Protein AF-A0A7C7KYS1-F1 (afdb_monomer_lite)

Foldseek 3Di:
DPPPPDDDPVNVVVVLVVVLCVVCVPPDALVVLVVVLVVLVVVLVVLVVCVVVVNDPDPPSVVVSVVSVVVSVVSVVVSVVRVVVSVVSVVVVVVVVVVVVVVVVVVVD

Sequence (109 aa):
MSDTNRFTHEQLEAEIDALIEEILEGQPRAAQWREWREALEERLQHLIDMRERGIIEHDDLDEYIRDLEEKVQALREQEIITEFVEQQIRAIIGKVRLEQALGEELEML

Structure (mmCIF, N/CA/C/O backbone):
data_AF-A0A7C7KYS1-F1
#
_entry.id   AF-A0A7C7KYS1-F1
#
loop_
_atom_site.group_PDB
_atom_site.id
_atom_site.type_symbol
_atom_site.label_atom_id
_atom_site.label_alt_id
_atom_site.label_comp_id
_atom_site.label_asym_id
_atom_site.label_entity_id
_atom_site.label_seq_id
_atom_site.pdbx_PDB_ins_code
_atom_site.Cartn_x
_atom_site.Cartn_y
_atom_site.Cartn_z
_atom_site.occupancy
_atom_site.B_iso_or_equiv
_atom_site.auth_seq_id
_atom_site.auth_comp_id
_atom_site.auth_asym_id
_atom_site.auth_atom_id
_atom_site.pdbx_PDB_model_num
ATOM 1 N N . MET A 1 1 ? -21.536 -10.169 40.422 1.00 38.75 1 MET A N 1
ATOM 2 C CA . MET A 1 1 ? -20.642 -10.946 39.546 1.00 38.75 1 MET A CA 1
ATOM 3 C C . MET A 1 1 ? -20.494 -10.118 38.295 1.00 38.75 1 MET A C 1
ATOM 5 O O . MET A 1 1 ? -21.401 -10.116 37.479 1.00 38.75 1 MET A O 1
ATOM 9 N N . SER A 1 2 ? -19.467 -9.275 38.260 1.00 43.12 2 SER A N 1
ATOM 10 C CA . SER A 1 2 ? -19.187 -8.441 37.097 1.00 43.12 2 SER A CA 1
ATOM 11 C C . SER A 1 2 ? -18.363 -9.305 36.161 1.00 43.12 2 SER A C 1
ATOM 13 O O . SER A 1 2 ? -17.211 -9.595 36.477 1.00 43.12 2 SER A O 1
ATOM 15 N N . ASP A 1 3 ? -18.981 -9.791 35.087 1.00 42.66 3 ASP A N 1
ATOM 16 C CA . ASP A 1 3 ? -18.262 -10.446 33.999 1.00 42.66 3 ASP A CA 1
ATOM 17 C C . ASP A 1 3 ? -17.330 -9.403 33.386 1.00 42.66 3 ASP A C 1
ATOM 19 O O . ASP A 1 3 ? -17.727 -8.528 32.618 1.00 42.66 3 ASP A O 1
ATOM 23 N N . THR A 1 4 ? -16.088 -9.433 33.855 1.00 51.88 4 THR A N 1
ATOM 24 C CA . THR A 1 4 ? -15.001 -8.572 33.425 1.00 51.88 4 THR A CA 1
ATOM 25 C C . THR A 1 4 ? -14.783 -8.818 31.941 1.00 51.88 4 THR A C 1
ATOM 27 O O . THR A 1 4 ? -14.289 -9.879 31.558 1.00 51.88 4 THR A O 1
ATOM 30 N N . ASN A 1 5 ? -15.143 -7.849 31.100 1.00 56.69 5 ASN A N 1
ATOM 31 C CA . ASN A 1 5 ? -14.926 -7.908 29.658 1.00 56.69 5 ASN A CA 1
ATOM 32 C C . ASN A 1 5 ? -13.434 -7.677 29.337 1.00 56.69 5 ASN A C 1
ATOM 34 O O . ASN A 1 5 ? -13.048 -6.708 28.690 1.00 56.69 5 ASN A O 1
ATOM 38 N N . ARG A 1 6 ? -12.559 -8.540 29.868 1.00 62.44 6 ARG A N 1
ATOM 39 C CA . ARG A 1 6 ? -11.132 -8.570 29.548 1.00 62.44 6 ARG A CA 1
ATOM 40 C C . ARG A 1 6 ? -10.976 -9.310 28.230 1.00 62.44 6 ARG A C 1
ATOM 42 O O . ARG A 1 6 ? -10.846 -10.531 28.208 1.00 62.44 6 ARG A O 1
ATOM 49 N N . PHE A 1 7 ? -10.977 -8.564 27.135 1.00 66.06 7 PHE A N 1
ATOM 50 C CA . PHE A 1 7 ? -10.506 -9.093 25.864 1.00 66.06 7 PHE A CA 1
ATOM 51 C C . PHE A 1 7 ? -9.086 -9.623 26.030 1.00 66.06 7 PHE A C 1
ATOM 53 O O . PHE A 1 7 ? -8.203 -8.939 26.558 1.00 66.06 7 PHE A O 1
ATOM 60 N N . THR A 1 8 ? -8.860 -10.842 25.559 1.00 81.50 8 THR A N 1
ATOM 61 C CA . THR A 1 8 ? -7.502 -11.345 25.362 1.00 81.50 8 THR A CA 1
ATOM 62 C C . THR A 1 8 ? -6.774 -10.465 24.342 1.00 81.50 8 THR A C 1
ATOM 64 O O . THR A 1 8 ? -7.400 -9.777 23.533 1.00 81.50 8 THR A O 1
ATOM 67 N N . HIS A 1 9 ? -5.440 -10.469 24.376 1.00 78.62 9 HIS A N 1
ATOM 68 C CA . HIS A 1 9 ? -4.640 -9.733 23.393 1.00 78.62 9 HIS A CA 1
ATOM 69 C C . HIS A 1 9 ? -4.997 -10.143 21.954 1.00 78.62 9 HIS A C 1
ATOM 71 O O . HIS A 1 9 ? -5.166 -9.285 21.102 1.00 78.62 9 HIS A O 1
ATOM 77 N N . GLU A 1 10 ? -5.227 -11.435 21.723 1.00 84.88 10 GLU A N 1
ATOM 78 C CA . GLU A 1 10 ? -5.614 -11.981 20.419 1.00 84.88 10 GLU A CA 1
ATOM 79 C C . GLU A 1 10 ? -6.986 -11.480 19.940 1.00 84.88 10 GLU A C 1
ATOM 81 O O . GLU A 1 10 ? -7.133 -11.090 18.787 1.00 84.88 10 GLU A O 1
ATOM 86 N N . GLN A 1 11 ? -7.984 -11.414 20.828 1.00 85.50 11 GLN A N 1
ATOM 87 C CA . GLN A 1 11 ? -9.296 -10.858 20.475 1.00 85.50 11 GLN A CA 1
ATOM 88 C C . GLN A 1 11 ? -9.225 -9.360 20.168 1.00 85.50 11 GLN A C 1
ATOM 90 O O . GLN A 1 11 ? -9.943 -8.885 19.297 1.00 85.50 11 GLN A O 1
ATOM 95 N N . LEU A 1 12 ? -8.356 -8.621 20.866 1.00 82.88 12 LEU A N 1
ATOM 96 C CA . LEU A 1 12 ? -8.142 -7.205 20.579 1.00 82.88 12 LEU A CA 1
ATOM 97 C C . LEU A 1 12 ? -7.527 -6.997 19.196 1.00 82.88 12 LEU A C 1
ATOM 99 O O . LEU A 1 12 ? -7.998 -6.140 18.457 1.00 82.88 12 LEU A O 1
ATOM 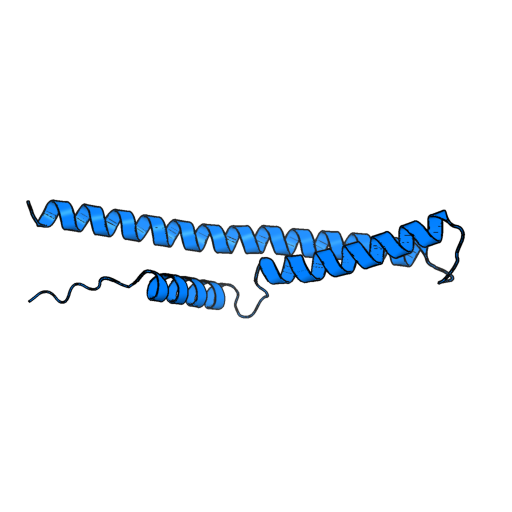103 N N . GLU A 1 13 ? -6.473 -7.741 18.867 1.00 87.12 13 GLU A N 1
ATOM 104 C CA . GLU A 1 13 ? -5.845 -7.633 17.548 1.00 87.12 13 GLU A CA 1
ATOM 105 C C . GLU A 1 13 ? -6.858 -7.964 16.447 1.00 87.12 13 GLU A C 1
ATOM 107 O O . GLU A 1 13 ? -6.958 -7.229 15.471 1.00 87.12 13 GLU A O 1
ATOM 112 N N . ALA A 1 14 ? -7.709 -8.974 16.655 1.00 90.19 14 ALA A N 1
ATOM 113 C CA . ALA A 1 14 ? -8.786 -9.297 15.722 1.00 90.19 14 ALA A CA 1
ATOM 114 C C . ALA A 1 14 ? -9.821 -8.163 15.561 1.00 90.19 14 A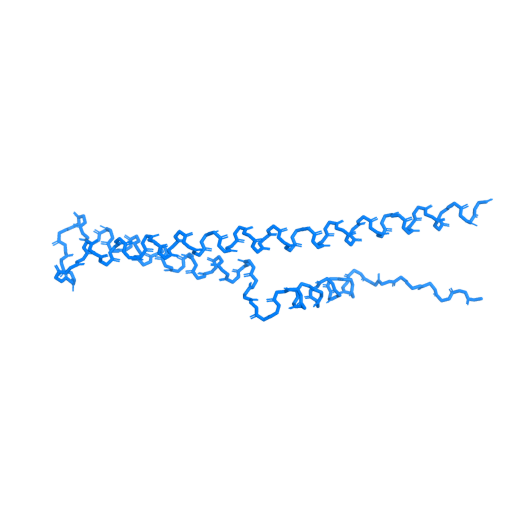LA A C 1
ATOM 116 O O . ALA A 1 14 ? -10.286 -7.914 14.450 1.00 90.19 14 ALA A O 1
ATOM 117 N N . GLU A 1 15 ? -10.187 -7.459 16.638 1.00 89.69 15 GLU A N 1
ATOM 118 C CA . GLU A 1 15 ? -11.087 -6.295 16.569 1.00 89.69 15 GLU A CA 1
ATOM 119 C C . GLU A 1 15 ? -10.440 -5.096 15.870 1.00 89.69 15 GLU A C 1
ATOM 121 O O . GLU A 1 15 ? -11.089 -4.429 15.064 1.00 89.69 15 GLU A O 1
ATOM 126 N N . ILE A 1 16 ? -9.160 -4.833 16.152 1.00 92.12 16 ILE A N 1
ATOM 127 C CA . ILE A 1 16 ? -8.374 -3.807 15.457 1.00 92.12 16 ILE A CA 1
ATOM 128 C C . ILE A 1 16 ? -8.328 -4.126 13.967 1.00 92.12 16 ILE A C 1
ATOM 130 O O . ILE A 1 16 ? -8.590 -3.248 13.147 1.00 92.12 16 ILE A O 1
ATOM 134 N N . ASP A 1 17 ? -8.029 -5.372 13.611 1.00 93.06 17 ASP A N 1
ATOM 135 C CA . ASP A 1 17 ? -7.957 -5.795 12.221 1.00 93.06 17 ASP A CA 1
ATOM 136 C C . ASP A 1 17 ? -9.309 -5.680 11.524 1.00 93.06 17 ASP A C 1
ATOM 138 O O . ASP A 1 17 ? -9.351 -5.194 10.394 1.00 93.06 17 ASP A O 1
ATOM 142 N N . ALA A 1 18 ? -10.409 -6.040 12.187 1.00 92.69 18 ALA A N 1
ATOM 143 C CA . ALA A 1 18 ? -11.753 -5.857 11.646 1.00 92.69 18 ALA A CA 1
ATOM 144 C C . ALA A 1 18 ? -12.092 -4.375 11.417 1.00 92.69 18 ALA A C 1
ATOM 146 O O . ALA A 1 18 ? -12.622 -4.025 10.365 1.00 92.69 18 ALA A O 1
ATOM 147 N N . LEU A 1 19 ? -11.743 -3.496 12.360 1.00 93.38 19 LEU A N 1
ATOM 148 C CA . LEU A 1 19 ? -11.974 -2.057 12.225 1.00 93.38 19 LEU A CA 1
ATOM 149 C C . LEU A 1 19 ? -11.130 -1.441 11.106 1.00 93.38 19 LEU A C 1
ATOM 151 O O . LEU A 1 19 ? -11.619 -0.599 10.354 1.00 93.38 19 LEU A O 1
ATOM 155 N N . ILE A 1 20 ? -9.864 -1.845 10.983 1.00 94.62 20 ILE A N 1
ATOM 156 C CA . ILE A 1 20 ? -9.026 -1.401 9.867 1.00 94.62 20 ILE A CA 1
ATOM 157 C C . ILE A 1 20 ? -9.649 -1.858 8.545 1.00 94.62 20 ILE A C 1
ATOM 159 O O . ILE A 1 20 ? -9.697 -1.071 7.608 1.00 94.62 20 ILE A O 1
ATOM 163 N N . GLU A 1 21 ? -10.161 -3.087 8.466 1.00 95.06 21 GLU A N 1
ATOM 164 C CA . GLU A 1 21 ? -10.806 -3.589 7.249 1.00 95.06 21 GLU A CA 1
ATOM 165 C C . GLU A 1 21 ? -12.047 -2.775 6.872 1.00 95.06 21 GLU A C 1
ATOM 167 O O . GLU A 1 21 ? -12.239 -2.431 5.707 1.00 95.06 21 GLU A O 1
ATOM 172 N N . GLU A 1 22 ? -12.866 -2.429 7.866 1.00 95.19 22 GLU A N 1
AT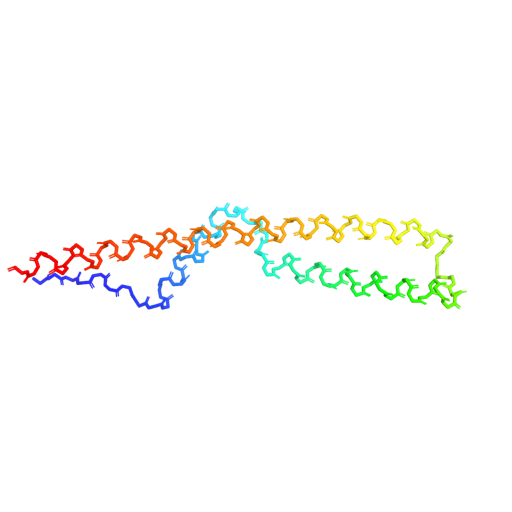OM 173 C CA . GLU A 1 22 ? -14.043 -1.583 7.676 1.00 95.19 22 GLU A CA 1
ATOM 174 C C . GLU A 1 22 ? -13.657 -0.191 7.160 1.00 95.19 22 GLU A C 1
ATOM 176 O O . GLU A 1 22 ? -14.263 0.296 6.210 1.00 95.19 22 GLU A O 1
ATOM 181 N N . ILE A 1 23 ? -12.619 0.426 7.733 1.00 94.00 23 ILE A N 1
ATOM 182 C CA . ILE A 1 23 ? -12.153 1.766 7.343 1.00 94.00 23 ILE A CA 1
ATOM 183 C C . ILE A 1 23 ? -11.505 1.770 5.958 1.00 94.00 23 ILE A C 1
ATOM 185 O O . ILE A 1 23 ? -11.643 2.743 5.218 1.00 94.00 23 ILE A O 1
ATOM 189 N N . LEU A 1 24 ? -10.771 0.713 5.613 1.00 94.75 24 LEU A N 1
ATOM 190 C CA . LEU A 1 24 ? -10.136 0.601 4.305 1.00 94.75 24 LEU A CA 1
ATOM 191 C C . LEU A 1 24 ? -11.131 0.231 3.203 1.00 94.75 24 LEU A C 1
ATOM 193 O O . LEU A 1 24 ? -10.781 0.359 2.037 1.00 94.75 24 LEU A O 1
ATOM 197 N N . GLU A 1 25 ? -12.352 -0.201 3.526 1.00 94.81 25 GLU A N 1
ATOM 198 C CA . GLU A 1 25 ? -13.406 -0.511 2.548 1.00 94.81 25 GLU A CA 1
ATOM 199 C C . GLU A 1 25 ? -12.931 -1.467 1.428 1.00 94.81 25 GLU A C 1
ATOM 201 O O . GLU A 1 25 ? -13.247 -1.303 0.247 1.00 94.81 25 GLU A O 1
ATOM 206 N N . GLY A 1 26 ? -12.132 -2.476 1.792 1.00 92.19 26 GLY A N 1
ATOM 207 C CA . GLY A 1 26 ? -11.548 -3.444 0.855 1.00 92.19 26 GLY A CA 1
ATOM 208 C C . GLY A 1 26 ? -10.337 -2.934 0.061 1.00 92.19 26 GLY A C 1
ATOM 209 O O . GLY A 1 26 ? -9.884 -3.616 -0.862 1.00 92.19 26 GLY A O 1
ATOM 210 N N . GLN A 1 27 ? -9.800 -1.756 0.395 1.00 95.38 27 GLN A N 1
ATOM 211 C CA . GLN A 1 27 ? -8.485 -1.326 -0.076 1.00 95.38 27 GLN A CA 1
ATOM 212 C C . GLN A 1 27 ? -7.368 -2.172 0.566 1.00 95.38 27 GLN A C 1
ATOM 214 O O . GLN A 1 27 ? -7.509 -2.634 1.700 1.00 95.38 27 GLN A O 1
ATOM 219 N N . PRO A 1 28 ? -6.233 -2.361 -0.131 1.00 97.12 28 PRO A N 1
ATOM 220 C CA . PRO A 1 28 ? -5.087 -3.084 0.406 1.00 97.12 28 PRO A CA 1
ATOM 221 C C . PRO A 1 28 ? -4.550 -2.488 1.710 1.00 97.12 28 PRO A C 1
ATOM 223 O O . PRO A 1 28 ? -4.541 -1.272 1.913 1.00 97.12 28 PRO A O 1
ATOM 226 N N . ARG A 1 29 ? -4.014 -3.367 2.560 1.00 97.88 29 ARG A N 1
ATOM 227 C CA . ARG A 1 29 ? -3.242 -2.992 3.754 1.00 97.88 29 ARG A CA 1
ATOM 228 C C . ARG A 1 29 ? -1.908 -2.367 3.364 1.00 97.88 29 ARG A C 1
ATOM 230 O O . ARG A 1 29 ? -1.360 -2.664 2.301 1.00 97.88 29 ARG A O 1
ATOM 237 N N . ALA A 1 30 ? -1.311 -1.605 4.277 1.00 98.12 30 ALA A N 1
ATOM 238 C CA . ALA A 1 30 ? 0.009 -1.006 4.067 1.00 98.12 30 ALA A CA 1
ATOM 239 C C . ALA A 1 30 ? 1.073 -2.050 3.683 1.00 98.12 30 ALA A C 1
ATOM 241 O O . ALA A 1 30 ? 1.870 -1.836 2.772 1.00 98.12 30 ALA A O 1
ATOM 242 N N . ALA A 1 31 ? 1.041 -3.219 4.330 1.00 97.81 31 ALA A N 1
ATOM 243 C CA . ALA A 1 31 ? 1.948 -4.322 4.023 1.00 97.81 31 ALA A CA 1
ATOM 244 C C . ALA A 1 31 ? 1.800 -4.842 2.581 1.00 97.81 31 ALA A C 1
AT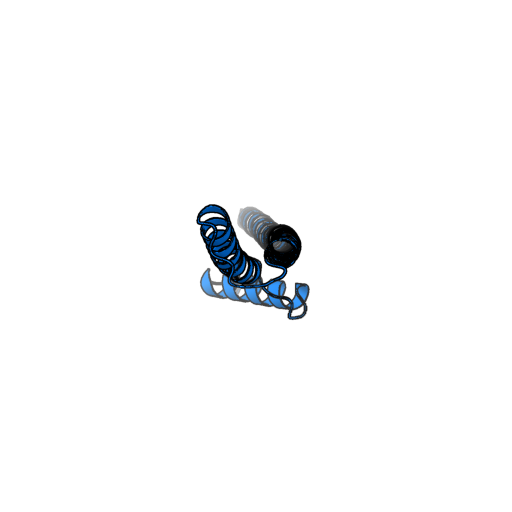OM 246 O O . ALA A 1 31 ? 2.790 -5.214 1.961 1.00 97.81 31 ALA A O 1
ATOM 247 N N . GLN A 1 32 ? 0.585 -4.831 2.033 1.00 97.75 32 GLN A N 1
ATOM 248 C CA . GLN A 1 32 ? 0.330 -5.283 0.669 1.00 97.75 32 GLN A CA 1
ATOM 249 C C . GLN A 1 32 ? 0.766 -4.237 -0.364 1.00 97.75 32 GLN A C 1
ATOM 251 O O . GLN A 1 32 ? 1.373 -4.585 -1.374 1.00 97.75 32 GLN A O 1
ATOM 256 N N . TRP A 1 33 ? 0.542 -2.948 -0.084 1.00 98.19 33 TRP A N 1
ATOM 257 C CA . TRP A 1 33 ? 1.103 -1.865 -0.898 1.00 98.19 33 TRP A CA 1
ATOM 258 C C . TRP A 1 33 ? 2.628 -1.939 -0.975 1.00 98.19 33 TRP A C 1
ATOM 260 O O . TRP A 1 33 ? 3.197 -1.797 -2.058 1.00 98.19 33 TRP A O 1
ATOM 270 N N . ARG A 1 34 ? 3.278 -2.222 0.160 1.00 98.50 34 ARG A N 1
ATOM 271 C CA . ARG A 1 34 ? 4.726 -2.430 0.249 1.00 98.50 34 ARG A CA 1
ATOM 272 C C . ARG A 1 34 ? 5.194 -3.584 -0.628 1.00 98.50 34 ARG A C 1
ATOM 274 O O . ARG A 1 34 ? 6.126 -3.400 -1.400 1.00 98.50 34 ARG A O 1
ATOM 281 N N . GLU A 1 35 ? 4.535 -4.737 -0.544 1.00 98.50 35 GLU A N 1
ATOM 282 C CA . GLU A 1 35 ? 4.880 -5.916 -1.347 1.00 98.50 35 GLU A CA 1
ATOM 283 C C . GLU A 1 35 ? 4.835 -5.604 -2.850 1.00 98.50 35 GLU A C 1
ATOM 285 O O . GLU A 1 35 ? 5.770 -5.910 -3.592 1.00 98.50 35 GLU A O 1
ATOM 290 N N . TRP A 1 36 ? 3.776 -4.934 -3.309 1.00 98.31 36 TRP A N 1
ATOM 291 C CA . TRP A 1 36 ? 3.657 -4.543 -4.714 1.00 98.31 36 TRP A CA 1
ATOM 292 C C . TRP A 1 36 ? 4.695 -3.500 -5.123 1.00 98.31 36 TRP A C 1
ATOM 294 O O . TRP A 1 36 ? 5.241 -3.587 -6.226 1.00 98.31 36 TRP A O 1
ATOM 304 N N . ARG A 1 37 ? 4.992 -2.531 -4.247 1.00 98.38 37 ARG A N 1
ATOM 305 C CA . ARG A 1 37 ? 6.042 -1.534 -4.479 1.00 98.38 37 ARG A CA 1
ATOM 306 C C . ARG A 1 37 ? 7.400 -2.206 -4.643 1.00 98.38 37 ARG A C 1
ATOM 308 O O . ARG A 1 37 ? 8.077 -1.936 -5.627 1.00 98.38 37 ARG A O 1
ATOM 315 N N . GLU A 1 38 ? 7.773 -3.090 -3.722 1.00 98.38 38 GLU A N 1
ATOM 316 C CA . GLU A 1 38 ? 9.064 -3.786 -3.728 1.00 98.38 38 GLU A CA 1
ATOM 317 C C . GLU A 1 38 ? 9.236 -4.653 -4.982 1.00 98.38 38 GLU A C 1
ATOM 319 O O . GLU A 1 38 ? 10.289 -4.618 -5.617 1.00 98.38 38 GLU A O 1
ATOM 324 N N . ALA A 1 39 ? 8.181 -5.350 -5.414 1.00 97.88 39 ALA A N 1
ATOM 325 C CA . ALA A 1 39 ? 8.206 -6.120 -6.657 1.00 97.88 39 ALA A CA 1
ATOM 326 C C . ALA A 1 39 ? 8.417 -5.232 -7.902 1.00 97.88 39 ALA A C 1
ATOM 328 O O . ALA A 1 39 ? 9.150 -5.603 -8.826 1.00 97.88 39 ALA A O 1
ATOM 329 N N . LEU A 1 40 ? 7.793 -4.047 -7.946 1.00 97.25 40 LEU A N 1
ATOM 330 C CA . LEU A 1 40 ? 8.017 -3.091 -9.035 1.00 97.25 40 LEU A CA 1
ATOM 331 C C . LEU A 1 40 ? 9.408 -2.455 -8.975 1.00 97.25 40 LEU A C 1
ATOM 333 O O . LEU A 1 40 ? 10.019 -2.266 -10.025 1.00 97.25 40 LEU A O 1
ATOM 337 N N . GLU A 1 41 ? 9.924 -2.162 -7.782 1.00 98.19 41 GLU A N 1
ATOM 338 C CA . GLU A 1 41 ? 11.283 -1.650 -7.582 1.00 98.19 41 GLU A CA 1
ATOM 339 C C . GLU A 1 41 ? 12.339 -2.652 -8.054 1.00 98.19 41 GLU A C 1
ATOM 341 O O . GLU A 1 41 ? 13.280 -2.263 -8.744 1.00 98.19 41 GLU A O 1
ATOM 346 N N . GLU A 1 42 ? 12.162 -3.944 -7.769 1.00 98.00 42 GLU A N 1
ATOM 347 C CA . GLU A 1 42 ? 13.056 -4.993 -8.263 1.00 98.00 42 GLU A CA 1
ATOM 348 C C . GLU A 1 42 ? 13.055 -5.049 -9.799 1.00 98.00 42 GLU A C 1
ATOM 350 O O . GLU A 1 42 ? 14.116 -5.078 -10.434 1.00 98.00 42 GLU A O 1
ATOM 355 N N . ARG A 1 43 ? 11.870 -4.994 -10.426 1.00 95.00 43 ARG A N 1
ATOM 356 C CA . ARG A 1 43 ? 11.768 -4.963 -11.893 1.00 95.00 43 ARG A CA 1
ATOM 357 C C . ARG A 1 43 ? 12.390 -3.697 -12.479 1.00 95.00 43 ARG A C 1
ATOM 359 O O . ARG A 1 43 ? 13.071 -3.786 -13.501 1.00 95.00 43 ARG A O 1
ATOM 366 N N . LEU A 1 44 ? 12.160 -2.543 -11.861 1.00 96.19 44 LEU A N 1
ATOM 367 C CA . LEU A 1 44 ? 12.743 -1.269 -12.272 1.00 96.19 44 LEU A CA 1
ATOM 368 C C . LEU A 1 44 ? 14.273 -1.326 -12.204 1.00 96.19 44 LEU A C 1
ATOM 370 O O . LEU A 1 44 ? 14.937 -0.994 -13.185 1.00 96.19 44 LEU A O 1
ATOM 374 N N . GLN A 1 45 ? 14.831 -1.823 -11.098 1.00 96.69 45 GLN A N 1
ATOM 375 C CA . GLN A 1 45 ? 16.276 -1.963 -10.934 1.00 96.69 45 GLN A CA 1
ATOM 376 C C . GLN A 1 45 ? 16.873 -2.880 -12.005 1.00 96.69 45 GLN A C 1
ATOM 378 O O . GLN A 1 45 ? 17.880 -2.538 -12.619 1.00 96.69 45 GLN A O 1
ATOM 383 N N . HIS A 1 46 ? 16.217 -4.003 -12.303 1.00 94.19 46 HIS A N 1
ATOM 384 C 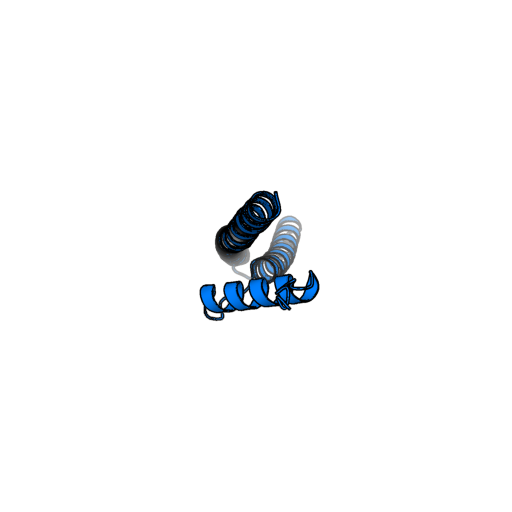CA . HIS A 1 46 ? 16.650 -4.898 -13.374 1.00 94.19 46 HIS A CA 1
ATOM 385 C C . HIS A 1 46 ? 16.722 -4.190 -14.738 1.00 94.19 46 HIS A C 1
ATOM 387 O O . HIS A 1 46 ? 17.672 -4.384 -15.494 1.00 94.19 46 HIS A O 1
ATOM 393 N N . LEU A 1 47 ? 15.736 -3.353 -15.069 1.00 92.75 47 LEU A N 1
ATOM 394 C CA . LEU A 1 47 ? 15.704 -2.616 -16.337 1.00 92.75 47 LEU A CA 1
ATOM 395 C C . LEU A 1 47 ? 16.769 -1.520 -16.404 1.00 92.75 47 LEU A C 1
ATOM 397 O O . LEU A 1 47 ? 17.390 -1.334 -17.453 1.00 92.75 47 LEU A O 1
ATOM 401 N N . ILE A 1 48 ? 17.009 -0.829 -15.289 1.00 93.81 48 ILE A N 1
ATOM 402 C CA . ILE A 1 48 ? 18.094 0.148 -15.165 1.00 93.81 48 ILE A CA 1
ATOM 403 C C . ILE A 1 48 ? 19.443 -0.543 -15.401 1.00 93.81 48 ILE A C 1
ATOM 405 O O . ILE A 1 48 ? 20.214 -0.085 -16.245 1.00 93.81 48 ILE A O 1
ATOM 409 N N . ASP A 1 49 ? 19.690 -1.686 -14.757 1.00 94.00 49 ASP A N 1
ATOM 410 C CA . ASP A 1 49 ? 20.916 -2.472 -14.932 1.00 94.00 49 ASP A CA 1
ATOM 411 C C . ASP A 1 49 ? 21.109 -2.926 -16.391 1.00 94.00 49 ASP A C 1
ATOM 413 O O . ASP A 1 49 ? 22.224 -2.911 -16.922 1.00 94.00 49 ASP A O 1
ATOM 417 N N . MET A 1 50 ? 20.033 -3.343 -17.067 1.00 89.75 50 MET A N 1
ATOM 418 C CA . MET A 1 50 ? 20.077 -3.717 -18.485 1.00 89.75 50 MET A CA 1
ATOM 419 C C . MET A 1 50 ? 20.440 -2.533 -19.376 1.00 89.75 50 MET A C 1
ATOM 421 O O . MET A 1 50 ? 21.316 -2.665 -20.238 1.00 89.75 50 MET A O 1
ATOM 425 N N . ARG A 1 51 ? 19.816 -1.373 -19.138 1.00 90.00 51 ARG A N 1
ATOM 426 C CA . ARG A 1 51 ? 20.117 -0.131 -19.853 1.00 90.00 51 ARG A CA 1
ATOM 427 C C . ARG A 1 51 ? 21.582 0.261 -19.682 1.00 90.00 51 ARG A C 1
ATOM 429 O O . ARG A 1 51 ? 22.249 0.560 -20.668 1.00 90.00 51 ARG A O 1
ATOM 436 N N . GLU A 1 52 ? 22.107 0.209 -18.458 1.00 91.62 52 GLU A N 1
ATOM 437 C CA . GLU A 1 52 ? 23.512 0.523 -18.158 1.00 91.62 52 GLU A CA 1
ATOM 438 C C . GLU A 1 52 ? 24.497 -0.423 -18.858 1.00 91.62 52 GLU A C 1
ATOM 440 O O . GLU A 1 52 ? 25.600 -0.021 -19.233 1.00 91.62 52 GLU A O 1
ATOM 445 N N . ARG A 1 53 ? 24.089 -1.673 -19.095 1.00 92.31 53 ARG A N 1
ATOM 446 C CA . ARG A 1 53 ? 24.857 -2.671 -19.857 1.00 92.31 53 ARG A CA 1
ATOM 447 C C . ARG A 1 53 ? 24.670 -2.560 -21.374 1.00 92.31 53 ARG A C 1
ATOM 449 O O . ARG A 1 53 ? 25.280 -3.337 -22.107 1.00 92.31 53 ARG A O 1
ATOM 456 N N . GLY A 1 54 ? 23.844 -1.627 -21.851 1.00 87.56 54 GLY A N 1
ATOM 457 C CA . GLY A 1 54 ? 23.525 -1.454 -23.269 1.00 87.56 54 GLY A CA 1
ATOM 458 C C . GLY A 1 54 ? 22.672 -2.584 -23.855 1.00 87.56 54 GLY A C 1
ATOM 459 O O . GLY A 1 54 ? 22.699 -2.805 -25.065 1.00 87.56 54 GLY A O 1
ATOM 460 N N . ILE A 1 55 ? 21.947 -3.326 -23.013 1.00 86.31 55 ILE A N 1
ATOM 461 C CA . ILE A 1 55 ? 21.048 -4.401 -23.438 1.00 86.31 55 ILE A CA 1
ATOM 462 C C . ILE A 1 55 ? 19.672 -3.789 -23.704 1.00 86.31 55 ILE A C 1
ATOM 464 O O . ILE A 1 55 ? 18.990 -3.352 -22.780 1.00 86.31 55 ILE A O 1
ATOM 468 N N . ILE A 1 56 ? 19.264 -3.768 -24.971 1.00 76.88 56 ILE A N 1
ATOM 469 C CA . ILE A 1 56 ? 17.965 -3.234 -25.391 1.00 76.88 56 ILE A CA 1
ATOM 470 C C . ILE A 1 56 ? 16.963 -4.393 -25.447 1.00 76.88 56 ILE A C 1
ATOM 472 O O . ILE A 1 56 ? 16.994 -5.199 -26.374 1.00 76.88 56 ILE A O 1
ATOM 476 N N . GLU A 1 57 ? 16.108 -4.502 -24.426 1.00 70.12 57 GLU A N 1
ATOM 477 C CA . GLU A 1 57 ? 14.993 -5.472 -24.382 1.00 70.12 57 GLU A CA 1
ATOM 478 C C . GLU A 1 57 ? 13.722 -4.917 -25.050 1.00 70.12 57 GLU A C 1
ATOM 480 O O . GLU A 1 57 ? 12.889 -5.668 -25.555 1.00 70.12 57 GLU A O 1
ATOM 485 N N . HIS A 1 58 ? 13.597 -3.587 -25.068 1.00 72.00 58 HIS A N 1
ATOM 486 C CA . HIS A 1 58 ? 12.445 -2.839 -25.559 1.00 72.00 58 HIS A CA 1
ATOM 487 C C . HIS A 1 58 ? 12.922 -1.618 -26.347 1.00 72.00 58 HIS A C 1
ATOM 489 O O . HIS A 1 58 ? 13.865 -0.954 -25.915 1.00 72.00 58 HIS A O 1
ATOM 495 N N . ASP A 1 59 ? 12.249 -1.304 -27.458 1.00 76.31 59 ASP A N 1
ATOM 496 C CA . ASP A 1 59 ? 12.578 -0.135 -28.289 1.00 76.31 59 ASP A CA 1
ATOM 497 C C . ASP A 1 59 ? 12.447 1.185 -27.497 1.00 76.31 59 ASP A C 1
ATOM 499 O O . ASP A 1 59 ? 13.252 2.094 -27.687 1.00 76.31 59 ASP A O 1
ATOM 503 N N . ASP A 1 60 ? 11.526 1.228 -26.524 1.00 86.56 60 ASP A N 1
ATOM 504 C CA . ASP A 1 60 ? 11.236 2.391 -25.671 1.00 86.56 60 ASP A CA 1
ATOM 505 C C . ASP A 1 60 ? 11.580 2.141 -24.186 1.00 86.56 60 ASP A C 1
ATOM 507 O O . ASP A 1 60 ? 10.832 2.496 -23.272 1.00 86.56 60 ASP A O 1
ATOM 511 N N . LEU A 1 61 ? 12.722 1.496 -23.917 1.00 87.56 61 LEU A N 1
ATOM 512 C CA . LEU A 1 61 ? 13.153 1.126 -22.558 1.00 87.56 61 LEU A CA 1
ATOM 513 C C . LEU A 1 61 ? 13.145 2.308 -21.567 1.00 87.56 61 LEU A C 1
ATOM 515 O O . LEU A 1 61 ? 12.739 2.142 -20.419 1.00 87.56 61 LEU A O 1
ATOM 519 N N . ASP A 1 62 ? 13.551 3.503 -22.001 1.00 89.75 62 ASP A N 1
ATOM 520 C CA . ASP A 1 62 ? 13.568 4.702 -21.151 1.00 89.75 62 ASP A CA 1
ATOM 521 C C . ASP A 1 62 ? 12.168 5.240 -20.821 1.00 89.75 62 ASP A C 1
ATOM 523 O O . ASP A 1 62 ? 11.956 5.813 -19.753 1.00 89.75 62 ASP A O 1
ATOM 527 N N . GLU A 1 63 ? 11.195 5.077 -21.717 1.00 92.19 63 GLU A N 1
ATOM 528 C CA . GLU A 1 63 ? 9.799 5.408 -21.421 1.00 92.19 63 GLU A CA 1
ATOM 529 C C . GLU A 1 63 ? 9.227 4.425 -20.405 1.00 92.19 63 GLU A C 1
ATOM 531 O O . GLU A 1 63 ? 8.663 4.839 -19.397 1.00 92.19 63 GLU A O 1
ATOM 536 N N . TYR A 1 64 ? 9.499 3.135 -20.593 1.00 91.94 64 TYR A N 1
ATOM 537 C CA . TYR A 1 64 ? 9.040 2.103 -19.674 1.00 91.94 64 TYR A CA 1
ATOM 538 C C . TYR A 1 64 ? 9.634 2.236 -18.260 1.00 91.94 64 TYR A C 1
ATOM 540 O O . TYR A 1 64 ? 8.936 2.005 -17.272 1.00 91.94 64 TYR A O 1
ATOM 548 N N . ILE A 1 65 ? 10.906 2.640 -18.142 1.00 94.00 65 ILE A N 1
ATOM 549 C CA . ILE A 1 65 ? 11.537 2.948 -16.847 1.00 94.00 65 ILE A CA 1
ATOM 550 C C . ILE A 1 65 ? 10.814 4.119 -16.169 1.00 94.00 65 ILE A C 1
ATOM 552 O O . ILE A 1 65 ? 10.441 3.985 -15.006 1.00 94.00 65 ILE A O 1
ATOM 556 N N . ARG A 1 66 ? 10.556 5.224 -16.882 1.00 95.44 66 ARG A N 1
ATOM 557 C CA . ARG A 1 66 ? 9.845 6.385 -16.312 1.00 95.44 66 ARG A CA 1
ATOM 558 C C . ARG A 1 66 ? 8.441 6.022 -15.830 1.00 95.44 66 ARG A C 1
ATOM 560 O O . ARG A 1 66 ? 8.071 6.362 -14.711 1.00 95.44 66 ARG A O 1
ATOM 567 N N . ASP A 1 67 ? 7.695 5.255 -16.620 1.00 95.94 67 ASP A N 1
ATOM 568 C CA . ASP A 1 67 ? 6.368 4.765 -16.235 1.00 95.94 67 ASP A CA 1
ATOM 569 C C . ASP A 1 67 ? 6.401 3.914 -14.956 1.00 95.94 67 ASP A C 1
ATOM 571 O O . ASP A 1 67 ? 5.471 3.947 -14.145 1.00 95.94 67 ASP A O 1
ATOM 575 N N . LEU A 1 68 ? 7.439 3.091 -14.785 1.00 95.94 68 LEU A N 1
ATOM 576 C CA . LEU A 1 68 ? 7.617 2.285 -13.580 1.00 95.94 68 LEU A CA 1
ATOM 577 C C . LEU A 1 68 ? 8.012 3.141 -12.376 1.00 95.94 68 LEU A C 1
ATOM 579 O O . LEU A 1 68 ? 7.480 2.907 -11.294 1.00 95.94 68 LEU A O 1
ATOM 583 N N . GLU A 1 69 ? 8.882 4.136 -12.551 1.00 97.94 69 GLU A N 1
ATOM 584 C CA . GLU A 1 69 ? 9.237 5.101 -11.502 1.00 97.94 69 GLU A CA 1
ATOM 585 C C . GLU A 1 69 ? 7.992 5.827 -10.970 1.00 97.94 69 GLU A C 1
ATOM 587 O O . GLU A 1 69 ? 7.786 5.894 -9.756 1.00 97.94 69 GLU A O 1
ATOM 592 N N . GLU A 1 70 ? 7.114 6.296 -11.861 1.00 98.12 70 GLU A N 1
ATOM 593 C CA . GLU A 1 70 ? 5.854 6.946 -11.481 1.00 98.12 70 GLU A CA 1
ATOM 594 C C . GLU A 1 70 ? 4.930 6.003 -10.695 1.00 98.12 70 GLU A C 1
ATOM 596 O O . GLU A 1 70 ? 4.359 6.387 -9.670 1.00 98.12 70 GLU A O 1
ATOM 601 N N . LYS A 1 71 ? 4.810 4.740 -11.123 1.00 97.81 71 LYS A N 1
ATOM 602 C CA . LYS A 1 71 ? 3.994 3.730 -10.424 1.00 97.81 71 LYS A CA 1
ATOM 603 C C . LYS A 1 71 ? 4.563 3.378 -9.054 1.00 97.81 71 LYS A C 1
ATOM 605 O O . LYS A 1 71 ? 3.801 3.290 -8.095 1.00 97.81 71 LYS A O 1
ATOM 610 N N . VAL A 1 72 ? 5.879 3.197 -8.943 1.00 98.25 72 VAL A N 1
ATOM 611 C CA . VAL A 1 72 ? 6.565 2.955 -7.663 1.00 98.25 72 VAL A CA 1
ATOM 612 C C . VAL A 1 72 ? 6.296 4.105 -6.698 1.00 98.25 72 VAL A C 1
ATOM 614 O O . VAL A 1 72 ? 5.938 3.868 -5.543 1.00 98.25 72 VAL A O 1
ATOM 617 N N . GLN A 1 73 ? 6.403 5.346 -7.177 1.00 98.25 73 GLN A N 1
ATOM 618 C CA . GLN A 1 73 ? 6.121 6.527 -6.371 1.00 98.25 73 GLN A CA 1
ATOM 619 C C . GLN A 1 73 ? 4.660 6.557 -5.898 1.00 98.25 73 GLN A C 1
ATOM 621 O O . GLN A 1 73 ? 4.408 6.766 -4.712 1.00 98.25 73 GLN A O 1
ATOM 626 N N . ALA A 1 74 ? 3.703 6.267 -6.782 1.00 98.06 74 ALA A N 1
ATOM 627 C CA . ALA A 1 74 ? 2.290 6.199 -6.418 1.00 98.06 74 ALA A CA 1
ATOM 628 C C . ALA A 1 74 ? 2.009 5.115 -5.361 1.00 98.06 74 ALA A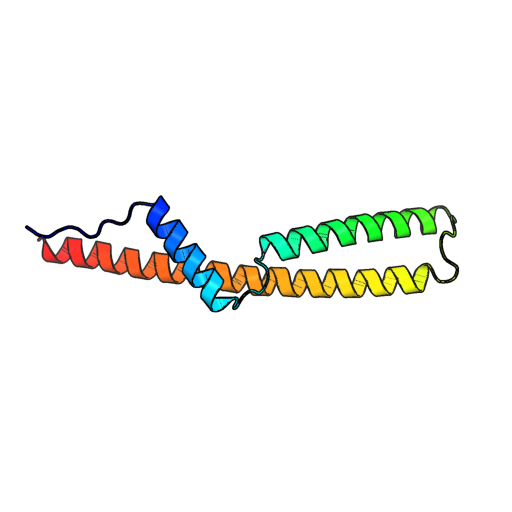 C 1
ATOM 630 O O . ALA A 1 74 ? 1.309 5.374 -4.382 1.00 98.06 74 ALA A O 1
ATOM 631 N N . LEU A 1 75 ? 2.587 3.916 -5.507 1.00 98.12 75 LEU A N 1
ATOM 632 C CA . LEU A 1 75 ? 2.444 2.846 -4.512 1.00 98.12 75 LEU A CA 1
ATOM 633 C C . LEU A 1 75 ? 3.061 3.229 -3.168 1.00 98.12 75 LEU A C 1
ATOM 635 O O . LEU A 1 75 ? 2.481 2.936 -2.126 1.00 98.12 75 LEU A O 1
ATOM 639 N N . ARG A 1 76 ? 4.202 3.924 -3.176 1.00 98.38 76 ARG A N 1
ATOM 640 C CA . ARG A 1 76 ? 4.836 4.428 -1.955 1.00 98.38 76 ARG A CA 1
ATOM 641 C C . ARG A 1 76 ? 3.954 5.430 -1.220 1.00 98.38 76 ARG A C 1
ATOM 643 O O . ARG A 1 76 ? 3.877 5.396 0.005 1.00 98.38 76 ARG A O 1
ATOM 650 N N . GLU A 1 77 ? 3.289 6.315 -1.951 1.00 98.38 77 GLU A N 1
ATOM 651 C CA . GLU A 1 77 ? 2.340 7.261 -1.363 1.00 98.38 77 GLU A CA 1
ATOM 652 C C . GLU A 1 77 ? 1.149 6.531 -0.734 1.00 98.38 77 GLU A C 1
ATOM 654 O O . GLU A 1 77 ? 0.793 6.828 0.408 1.00 98.38 77 GLU A O 1
ATOM 659 N N . GLN A 1 78 ? 0.587 5.530 -1.421 1.00 98.19 78 GLN A N 1
ATOM 660 C CA . GLN A 1 78 ? -0.494 4.705 -0.868 1.00 98.19 78 GLN A CA 1
ATOM 661 C C . GLN A 1 78 ? -0.051 3.909 0.365 1.00 98.19 78 GLN A C 1
ATOM 663 O O . GLN A 1 78 ? -0.783 3.878 1.356 1.00 98.19 78 GLN A O 1
ATOM 668 N N . GLU A 1 79 ? 1.150 3.323 0.349 1.00 98.50 79 GLU A N 1
ATOM 669 C CA . GLU A 1 79 ? 1.737 2.631 1.502 1.00 98.50 79 GLU A CA 1
ATOM 670 C C . GLU A 1 79 ? 1.787 3.556 2.724 1.00 98.50 79 GLU A C 1
ATOM 672 O O . GLU A 1 79 ? 1.262 3.199 3.777 1.00 98.50 79 GLU A O 1
ATOM 677 N N . ILE A 1 80 ? 2.361 4.756 2.576 1.00 98.38 80 ILE A N 1
ATOM 678 C CA . ILE A 1 80 ? 2.540 5.716 3.676 1.00 98.38 80 ILE A CA 1
ATOM 679 C C . ILE A 1 80 ? 1.194 6.179 4.236 1.00 98.38 80 ILE A C 1
ATOM 681 O O . ILE A 1 80 ? 1.014 6.242 5.454 1.00 98.38 80 ILE A O 1
ATOM 685 N N . ILE A 1 81 ? 0.245 6.522 3.361 1.00 97.88 81 ILE A N 1
ATOM 686 C CA . ILE A 1 81 ? -1.083 6.986 3.777 1.00 97.88 81 ILE A CA 1
ATOM 687 C C . ILE A 1 81 ? -1.811 5.874 4.532 1.00 97.88 81 ILE A C 1
ATOM 689 O O . ILE A 1 81 ? -2.356 6.113 5.610 1.00 97.88 81 ILE A O 1
ATOM 693 N N . THR A 1 82 ? -1.786 4.658 3.990 1.00 98.06 82 THR A N 1
ATOM 694 C CA . THR A 1 82 ? -2.448 3.505 4.601 1.00 98.06 82 THR A CA 1
ATOM 695 C C . THR A 1 82 ? -1.810 3.182 5.946 1.00 98.06 82 THR A C 1
ATOM 697 O O . THR A 1 82 ? -2.513 3.098 6.947 1.00 98.06 82 THR A O 1
ATOM 700 N N . GLU A 1 83 ? -0.478 3.102 6.014 1.00 98.31 83 GLU A N 1
ATOM 701 C CA . GLU A 1 83 ? 0.253 2.846 7.257 1.00 98.31 83 GLU A CA 1
ATOM 702 C C . GLU A 1 83 ? -0.094 3.876 8.334 1.00 98.31 83 GLU A C 1
ATOM 704 O O . GLU A 1 83 ? -0.356 3.510 9.481 1.00 98.31 83 GLU A O 1
ATOM 709 N N . PHE A 1 84 ? -0.159 5.156 7.963 1.00 97.69 84 PHE A N 1
ATOM 710 C CA . PHE A 1 84 ? -0.565 6.213 8.877 1.00 97.69 84 PHE A CA 1
ATOM 711 C C . PHE A 1 84 ? -1.974 5.975 9.434 1.00 97.69 84 PHE A C 1
ATOM 713 O O . PHE A 1 84 ? -2.161 6.036 10.650 1.00 97.69 84 PHE A O 1
ATOM 720 N N . VAL A 1 85 ? -2.955 5.668 8.579 1.00 96.19 85 VAL A N 1
ATOM 721 C CA . VAL A 1 85 ? -4.334 5.376 9.007 1.00 96.19 85 VAL A CA 1
ATOM 722 C C . VAL A 1 85 ? -4.362 4.188 9.965 1.00 96.19 85 VAL A C 1
ATOM 724 O O . VAL A 1 85 ? -4.931 4.288 11.055 1.00 96.19 85 VAL A O 1
ATOM 727 N N . GLU A 1 86 ? -3.694 3.090 9.615 1.00 97.25 86 GLU A N 1
ATOM 728 C CA . GLU A 1 86 ? -3.667 1.911 10.474 1.00 97.25 86 GLU A CA 1
ATOM 729 C C . GLU A 1 86 ? -2.989 2.190 11.832 1.00 97.25 86 GLU A C 1
ATOM 731 O O . GLU A 1 86 ? -3.429 1.691 12.871 1.00 97.25 86 GLU A O 1
ATOM 736 N N . GLN A 1 87 ? -1.929 3.006 11.861 1.00 96.50 87 GLN A N 1
ATOM 737 C CA . GLN A 1 87 ? -1.272 3.434 13.100 1.00 96.50 87 GLN A CA 1
ATOM 738 C C . GLN A 1 87 ? -2.185 4.314 13.965 1.00 96.50 87 GLN A C 1
ATOM 740 O O . GLN A 1 87 ? -2.208 4.143 15.186 1.00 96.50 87 GLN A O 1
ATOM 745 N N . GLN A 1 88 ? -2.960 5.226 13.365 1.00 95.12 88 GLN A N 1
ATOM 746 C CA . GLN A 1 88 ? -3.913 6.060 14.107 1.00 95.12 88 GLN A CA 1
ATOM 747 C C . GLN A 1 88 ? -5.008 5.214 14.765 1.00 95.12 88 GLN A C 1
ATOM 749 O O . GLN A 1 88 ? -5.325 5.434 15.934 1.00 95.12 88 GLN A O 1
ATOM 754 N N . ILE A 1 89 ? -5.539 4.213 14.058 1.00 92.69 89 ILE A N 1
ATOM 755 C CA . ILE A 1 89 ? -6.547 3.293 14.603 1.00 92.69 89 ILE A CA 1
ATOM 756 C C . ILE A 1 89 ? -5.994 2.565 15.833 1.00 92.69 89 ILE A C 1
ATOM 758 O O . ILE A 1 89 ? -6.604 2.594 16.907 1.00 92.69 89 ILE A O 1
ATOM 762 N N . ARG A 1 90 ? -4.791 1.986 15.711 1.00 93.12 90 ARG A N 1
ATOM 763 C CA . ARG A 1 90 ? -4.109 1.297 16.819 1.00 93.12 90 ARG A CA 1
ATOM 764 C C . ARG A 1 90 ? -3.854 2.230 18.006 1.00 93.12 90 ARG A C 1
ATOM 766 O O . ARG A 1 90 ? -4.092 1.848 19.151 1.00 93.12 90 ARG A O 1
ATOM 773 N N . ALA A 1 91 ? -3.426 3.466 17.751 1.00 90.69 91 ALA A N 1
ATOM 774 C CA . ALA A 1 91 ? -3.163 4.454 18.796 1.00 90.69 91 ALA A CA 1
ATOM 775 C C . ALA A 1 91 ? -4.437 4.876 19.549 1.00 90.69 91 ALA A C 1
ATOM 777 O O . ALA A 1 91 ? -4.422 4.964 20.779 1.00 90.69 91 ALA A O 1
ATOM 778 N N . ILE A 1 92 ? -5.543 5.111 18.834 1.00 89.94 92 ILE A N 1
ATOM 779 C CA . ILE A 1 92 ? -6.829 5.490 19.436 1.00 89.94 92 ILE A CA 1
ATOM 780 C C . ILE A 1 92 ? -7.351 4.363 20.326 1.00 89.94 92 ILE A C 1
ATOM 782 O O . ILE A 1 92 ? -7.696 4.614 21.481 1.00 89.94 92 ILE A O 1
ATOM 786 N N . ILE A 1 93 ? -7.352 3.122 19.832 1.00 87.69 93 ILE A N 1
ATOM 787 C CA . ILE A 1 93 ? -7.792 1.963 20.620 1.00 87.69 93 ILE A CA 1
ATOM 788 C C . ILE A 1 93 ? -6.901 1.774 21.853 1.00 87.69 93 ILE A C 1
ATOM 790 O O . ILE A 1 93 ? -7.412 1.579 22.960 1.00 87.69 93 ILE A O 1
ATOM 794 N N . GLY A 1 94 ? -5.581 1.905 21.697 1.00 84.81 94 GLY A N 1
ATOM 795 C CA . GLY A 1 94 ? -4.642 1.855 22.816 1.00 84.81 94 GLY A CA 1
ATOM 796 C C . GLY A 1 94 ? -4.938 2.911 23.885 1.00 84.81 94 GLY A C 1
ATOM 797 O O . GLY A 1 94 ? -4.955 2.597 25.076 1.00 84.81 94 GLY A O 1
ATOM 798 N N . LYS A 1 95 ? -5.242 4.148 23.471 1.00 85.12 95 LYS A N 1
ATOM 799 C CA . LYS A 1 95 ? -5.601 5.242 24.382 1.00 85.12 95 LYS A CA 1
ATOM 800 C C . LYS A 1 95 ? -6.912 4.972 25.125 1.00 85.12 95 LYS A C 1
ATOM 802 O O . LYS A 1 95 ? -6.937 5.102 26.345 1.00 85.12 95 LYS A O 1
ATOM 807 N N . VAL A 1 96 ? -7.973 4.573 24.419 1.00 83.50 96 VAL A N 1
ATOM 808 C CA . VAL A 1 96 ? -9.284 4.278 25.032 1.00 83.50 96 VAL A CA 1
ATOM 809 C C . VAL A 1 96 ? -9.151 3.192 26.100 1.00 83.50 96 VAL A C 1
ATOM 811 O O . VAL A 1 96 ? -9.723 3.309 27.181 1.00 83.50 96 VAL A O 1
ATOM 814 N N . ARG A 1 97 ? -8.340 2.161 25.845 1.00 79.56 97 ARG A N 1
ATOM 815 C CA . ARG A 1 97 ? -8.084 1.102 26.830 1.00 79.56 97 ARG A CA 1
ATOM 816 C C . ARG A 1 97 ? -7.306 1.580 28.045 1.00 79.56 97 ARG A C 1
ATOM 818 O O . ARG A 1 97 ? -7.623 1.169 29.157 1.00 79.56 97 ARG A O 1
ATOM 825 N N . LEU A 1 98 ? -6.306 2.438 27.848 1.00 78.88 98 LEU A N 1
ATOM 826 C CA . LEU A 1 98 ? -5.574 3.043 28.959 1.00 78.88 98 LEU A CA 1
ATOM 827 C C . LEU A 1 98 ? -6.530 3.834 29.866 1.00 78.88 98 LEU A C 1
ATOM 829 O O . LEU A 1 98 ? -6.471 3.705 31.085 1.00 78.88 98 LEU A O 1
ATOM 833 N N . GLU A 1 99 ? -7.433 4.617 29.272 1.00 81.31 99 GLU A N 1
ATOM 834 C CA . GLU A 1 99 ? -8.432 5.402 30.004 1.00 81.31 99 GLU A CA 1
ATOM 835 C C . GLU A 1 99 ? -9.426 4.510 30.765 1.00 81.31 99 GLU A C 1
ATOM 837 O O . GLU A 1 99 ? -9.716 4.788 31.927 1.00 81.31 99 GLU A O 1
ATOM 842 N N . GLN A 1 100 ? -9.892 3.411 30.160 1.00 78.50 100 GLN A N 1
ATOM 843 C CA . GLN A 1 100 ? -10.755 2.429 30.830 1.00 78.50 100 GLN A CA 1
ATOM 844 C C . GLN A 1 100 ? -10.055 1.766 32.021 1.00 78.50 100 GLN A C 1
ATOM 846 O O . GLN A 1 100 ? -10.612 1.738 33.115 1.00 78.50 100 GLN A O 1
ATOM 851 N N . ALA A 1 101 ? -8.817 1.300 31.841 1.00 75.00 101 ALA A N 1
ATOM 852 C CA . ALA A 1 101 ? -8.056 0.653 32.908 1.00 75.00 101 ALA A CA 1
ATOM 853 C C . ALA A 1 101 ? -7.814 1.592 34.103 1.00 75.00 101 ALA A C 1
ATOM 855 O O . ALA A 1 101 ? -7.952 1.179 35.251 1.00 75.00 101 ALA A O 1
ATOM 856 N N . LEU A 1 102 ? -7.496 2.864 33.838 1.00 75.44 102 LEU A N 1
ATOM 857 C CA . LEU A 1 102 ? -7.300 3.876 34.881 1.00 75.44 102 LEU A CA 1
ATOM 858 C C . LEU A 1 102 ? -8.613 4.267 35.579 1.00 75.44 102 LEU A C 1
ATOM 860 O O . LEU A 1 102 ? -8.612 4.530 36.780 1.00 75.44 102 LEU A O 1
ATOM 864 N N . GLY A 1 103 ? -9.730 4.310 34.845 1.00 73.31 103 GLY A N 1
ATOM 865 C CA . GLY A 1 103 ? -11.057 4.553 35.416 1.00 73.31 103 GLY A CA 1
ATOM 866 C C . GLY A 1 103 ? -11.500 3.433 36.361 1.00 73.31 103 GLY A C 1
ATOM 867 O O . GLY A 1 103 ? -11.962 3.709 37.465 1.00 73.31 103 GLY A O 1
ATOM 868 N N . GLU A 1 104 ? -11.279 2.176 35.971 1.00 62.50 104 GLU A N 1
ATOM 869 C CA . GLU A 1 104 ? -11.580 0.997 36.795 1.00 62.50 104 GLU A CA 1
ATOM 870 C C . GLU A 1 104 ? -10.732 0.944 38.078 1.00 62.50 104 GLU A C 1
ATOM 872 O O . GLU A 1 104 ? -11.229 0.572 39.140 1.00 62.50 104 GLU A O 1
ATOM 877 N N . GLU A 1 105 ? -9.459 1.344 38.015 1.00 62.16 105 GLU A N 1
ATOM 878 C CA . GLU A 1 105 ? -8.555 1.348 39.173 1.00 62.16 105 GLU A CA 1
ATOM 879 C C . GLU A 1 105 ? -8.966 2.381 40.240 1.00 62.16 105 GLU A C 1
ATOM 881 O O . GLU A 1 105 ? -8.765 2.157 41.434 1.00 62.16 105 GLU A O 1
ATOM 886 N N . LEU A 1 106 ? -9.602 3.481 39.823 1.00 60.59 106 LEU A N 1
ATOM 887 C CA . LEU A 1 106 ? -10.131 4.520 40.712 1.00 60.59 106 LEU A CA 1
ATOM 888 C C . LEU A 1 106 ? -11.499 4.169 41.319 1.00 60.59 106 LEU A C 1
ATOM 890 O O . LEU A 1 106 ? -11.796 4.641 42.410 1.00 60.59 106 LEU A O 1
ATOM 894 N N . GLU A 1 107 ? -12.323 3.351 40.655 1.00 55.62 107 GLU A N 1
ATOM 895 C CA . GLU A 1 107 ? -13.623 2.895 41.187 1.00 55.62 107 GLU A CA 1
ATOM 896 C C . GLU A 1 107 ? -13.500 1.755 42.216 1.00 55.62 107 GLU A C 1
ATOM 898 O O . GLU A 1 107 ? -14.443 1.485 42.963 1.00 55.62 107 GLU A O 1
ATOM 903 N N . MET A 1 108 ? -12.348 1.080 42.273 1.00 54.50 108 MET A N 1
ATOM 904 C CA . MET A 1 108 ? -12.060 0.010 43.239 1.00 54.50 108 MET A CA 1
ATOM 905 C C . MET A 1 108 ? -11.406 0.492 44.551 1.00 54.50 108 MET A C 1
ATOM 907 O O . MET A 1 108 ? -11.162 -0.338 45.434 1.00 54.50 108 MET A O 1
ATOM 911 N N . LEU A 1 109 ? -11.111 1.791 44.679 1.00 50.31 109 LEU A N 1
ATOM 912 C CA . LEU A 1 109 ? -10.539 2.440 45.870 1.00 50.31 109 LEU A CA 1
ATOM 913 C C . LEU A 1 109 ? -11.605 3.209 46.661 1.00 50.31 109 LEU A C 1
ATOM 915 O O . LEU A 1 109 ? -11.518 3.178 47.911 1.00 50.31 109 LEU A O 1
#

Radius of gyration: 22.77 Å; chains: 1; bounding box: 46×19×74 Å

pLDDT: mean 87.29, std 14.19, range [38.75, 98.5]

Secondary structure (DSSP, 8-state):
--------HHHHHHHHHHHHHHHHTTPPPHHHHHHHHHHHHHHHHHHHHHHHTT--SSTTHHHHHHHHHHHHHHHHHHHHHHHHHHHHHHHHHHHHHHHHHHHHHHHT-